Protein AF-A0A7V5LI18-F1 (afdb_monomer_lite)

InterPro domains:
  IPR000246 Peptidase T2, asparaginase 2 [PF01112] (1-78)
  IPR000246 Peptidase T2, asparaginase 2 [PTHR10188] (1-80)
  IPR029055 Nucleophile aminohydrolases, N-terminal [SSF56235] (1-78)

Secondary structure (DSSP, 8-state):
--EEEE-TTT--EEEEES--S-S-HHHHHHHHHHH-S-SEEETHHHHHHHHHTTPPP--GGGG--HHHHHHHHHHHHH---------

Radius of gyration: 16.04 Å; chains: 1; bounding box: 34×25×41 Å

Sequence (87 aa):
MDAGLMGGSDLSSGAVAAIQNVSHPIEVADLVRTKIQHHLLVGQGATDFAREQGIPKVETIDLLVGREKERYLKLKKHGSVRIKKFF

Structure (mmCIF, N/CA/C/O backbone):
data_AF-A0A7V5LI18-F1
#
_entry.id   AF-A0A7V5LI18-F1
#
loop_
_atom_site.group_PDB
_atom_site.id
_atom_site.type_symbol
_atom_site.label_atom_id
_atom_site.label_alt_id
_atom_site.label_comp_id
_atom_site.label_asym_id
_atom_site.label_entity_id
_atom_site.label_seq_id
_atom_site.pdbx_PDB_ins_code
_atom_site.Cartn_x
_atom_site.Cartn_y
_atom_site.Cartn_z
_atom_site.occupancy
_atom_site.B_iso_or_equiv
_atom_site.auth_seq_id
_atom_site.auth_comp_id
_atom_site.auth_asym_id
_atom_site.auth_atom_id
_atom_site.pdbx_PDB_model_num
ATOM 1 N N . MET A 1 1 ? -4.682 0.263 4.280 1.00 96.75 1 MET A N 1
ATOM 2 C CA . MET A 1 1 ? -4.125 -1.105 4.352 1.00 96.75 1 MET A CA 1
ATOM 3 C C . MET A 1 1 ? -2.690 -1.065 3.863 1.00 96.75 1 MET A C 1
ATOM 5 O O . MET A 1 1 ? -2.333 -0.093 3.207 1.00 96.75 1 MET A O 1
ATOM 9 N N . ASP A 1 2 ? -1.903 -2.094 4.172 1.00 98.31 2 ASP A N 1
ATOM 10 C CA . ASP A 1 2 ? -0.494 -2.208 3.782 1.00 98.31 2 ASP A CA 1
ATOM 11 C C . ASP A 1 2 ? -0.241 -3.624 3.245 1.00 98.31 2 ASP A C 1
ATOM 13 O O . ASP A 1 2 ? -0.834 -4.583 3.746 1.00 98.31 2 ASP A O 1
ATOM 17 N N . ALA A 1 3 ? 0.602 -3.761 2.225 1.00 98.56 3 ALA A N 1
ATOM 18 C CA . ALA A 1 3 ? 0.989 -5.050 1.656 1.00 98.56 3 ALA A CA 1
ATOM 19 C C . ALA A 1 3 ? 2.363 -4.967 0.984 1.00 98.56 3 ALA A C 1
ATOM 21 O O . ALA A 1 3 ? 2.756 -3.915 0.486 1.00 98.56 3 ALA A O 1
ATOM 22 N N . GLY A 1 4 ? 3.077 -6.090 0.937 1.00 98.06 4 GLY A N 1
ATOM 23 C CA . GLY A 1 4 ? 4.361 -6.207 0.252 1.00 98.06 4 GLY A CA 1
ATOM 24 C C . GLY A 1 4 ? 4.574 -7.615 -0.289 1.00 98.06 4 GLY A C 1
ATOM 25 O O . GLY A 1 4 ? 4.121 -8.587 0.315 1.00 98.06 4 GLY A O 1
ATOM 26 N N . LEU A 1 5 ? 5.253 -7.704 -1.431 1.00 97.12 5 LEU A N 1
ATOM 27 C CA . LEU A 1 5 ? 5.586 -8.945 -2.123 1.00 97.12 5 LEU A CA 1
ATOM 28 C C . LEU A 1 5 ? 7.041 -8.895 -2.600 1.00 97.12 5 LEU A C 1
ATOM 30 O O . LEU A 1 5 ? 7.495 -7.878 -3.126 1.00 97.12 5 LEU A O 1
ATOM 34 N N . MET A 1 6 ? 7.761 -10.005 -2.432 1.00 97.69 6 MET A N 1
ATOM 35 C CA . MET A 1 6 ? 9.137 -10.173 -2.898 1.00 97.69 6 MET A CA 1
ATOM 36 C C . MET A 1 6 ? 9.279 -11.497 -3.652 1.00 97.69 6 MET A C 1
ATOM 38 O O . MET A 1 6 ? 8.909 -12.553 -3.137 1.00 97.69 6 MET A O 1
ATOM 42 N N . GLY A 1 7 ? 9.830 -11.437 -4.861 1.00 96.38 7 GLY A N 1
ATOM 43 C CA . GLY A 1 7 ? 10.260 -12.603 -5.621 1.00 96.38 7 GLY A CA 1
ATOM 44 C C . GLY A 1 7 ? 11.611 -13.099 -5.111 1.00 96.38 7 GLY A C 1
ATOM 45 O O . GLY A 1 7 ? 12.608 -12.387 -5.178 1.00 96.38 7 GLY A O 1
ATOM 46 N N . GLY A 1 8 ? 11.671 -14.328 -4.595 1.00 97.06 8 GLY A N 1
ATOM 47 C CA . GLY A 1 8 ? 12.923 -14.900 -4.079 1.00 97.06 8 GLY A CA 1
ATOM 48 C C . GLY A 1 8 ? 13.940 -15.278 -5.164 1.00 97.06 8 GLY A C 1
ATOM 49 O O . GLY A 1 8 ? 15.129 -15.356 -4.880 1.00 97.06 8 GLY A O 1
ATOM 50 N N . SER A 1 9 ? 13.486 -15.507 -6.400 1.00 97.25 9 SER A N 1
ATOM 51 C CA . SER A 1 9 ? 14.331 -15.932 -7.524 1.00 97.25 9 SER A CA 1
ATOM 52 C C . SER A 1 9 ? 15.102 -14.790 -8.184 1.00 97.25 9 SER A C 1
ATOM 54 O O . SER A 1 9 ? 16.202 -15.010 -8.678 1.00 97.2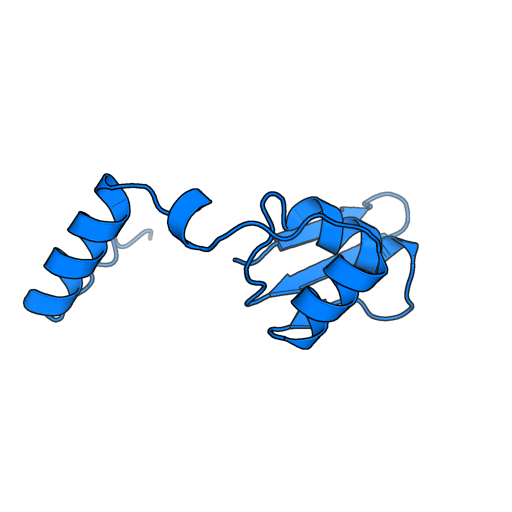5 9 SER A O 1
ATOM 56 N N . ASP A 1 10 ? 14.522 -13.590 -8.220 1.00 95.50 10 ASP A N 1
ATOM 57 C CA . ASP A 1 10 ? 15.069 -12.413 -8.907 1.00 95.50 10 ASP A CA 1
ATOM 58 C C . ASP A 1 10 ? 15.276 -11.211 -7.972 1.00 95.50 10 ASP A C 1
ATOM 60 O O . ASP A 1 10 ? 15.724 -10.155 -8.413 1.00 95.50 10 ASP A O 1
ATOM 64 N N . LEU A 1 11 ? 14.953 -11.370 -6.683 1.00 95.62 11 LEU A N 1
ATOM 65 C CA . LEU A 1 11 ? 14.983 -10.330 -5.650 1.00 95.62 11 LEU A CA 1
ATOM 66 C C . LEU A 1 11 ? 14.102 -9.108 -5.967 1.00 95.62 11 LEU A C 1
ATOM 68 O O . LEU A 1 11 ? 14.208 -8.080 -5.292 1.00 95.62 11 LEU A O 1
ATOM 72 N N . SER A 1 12 ? 13.207 -9.209 -6.957 1.00 96.88 12 SER A N 1
ATOM 73 C CA . SER A 1 12 ? 12.258 -8.145 -7.275 1.00 96.88 12 SER A CA 1
ATOM 74 C C . SER A 1 12 ? 11.292 -7.950 -6.107 1.00 96.88 12 SER A C 1
ATOM 76 O O . SER A 1 12 ? 10.875 -8.906 -5.451 1.00 96.88 12 SER A O 1
ATOM 78 N N . SER A 1 13 ? 10.923 -6.706 -5.814 1.00 97.69 13 SER A N 1
ATOM 79 C CA . SER A 1 13 ? 10.005 -6.407 -4.713 1.00 97.69 13 SER A CA 1
ATOM 80 C C . SER A 1 13 ? 9.113 -5.217 -5.016 1.00 97.69 13 SER A C 1
ATOM 82 O O . SER A 1 13 ? 9.515 -4.292 -5.722 1.00 97.69 13 SER A O 1
ATOM 84 N N . GLY A 1 14 ? 7.908 -5.253 -4.457 1.00 98.38 14 GLY A N 1
ATOM 85 C CA . GLY A 1 14 ? 6.945 -4.166 -4.525 1.00 98.38 14 GLY A CA 1
ATOM 86 C C . GLY A 1 14 ? 6.064 -4.141 -3.285 1.00 98.38 14 GLY A C 1
ATOM 87 O O . GLY A 1 14 ? 5.775 -5.177 -2.681 1.00 98.38 14 GLY A O 1
ATOM 88 N N . ALA A 1 15 ? 5.671 -2.942 -2.875 1.00 98.69 15 ALA A N 1
ATOM 89 C CA . ALA A 1 15 ? 4.913 -2.710 -1.663 1.00 98.69 15 ALA A CA 1
ATOM 90 C C . ALA A 1 15 ? 4.011 -1.481 -1.784 1.00 98.69 15 ALA A C 1
ATOM 92 O O . ALA A 1 15 ? 4.288 -0.525 -2.514 1.00 98.69 15 ALA A O 1
ATOM 93 N N . VAL A 1 16 ? 2.935 -1.503 -1.006 1.00 98.62 16 VAL A N 1
ATOM 94 C CA . VAL A 1 16 ? 2.031 -0.377 -0.805 1.00 98.62 16 VAL A CA 1
ATOM 95 C C . VAL A 1 16 ? 1.760 -0.190 0.679 1.00 98.62 16 VAL A C 1
ATOM 97 O O . VAL A 1 16 ? 1.594 -1.162 1.416 1.00 98.62 16 VAL A O 1
ATOM 100 N N . ALA A 1 17 ? 1.680 1.061 1.117 1.00 98.56 17 ALA A N 1
ATOM 101 C CA . ALA A 1 17 ? 1.303 1.405 2.482 1.00 98.56 17 ALA A CA 1
ATOM 102 C C . ALA A 1 17 ? 0.253 2.516 2.506 1.00 98.56 17 ALA A C 1
ATOM 104 O O . ALA A 1 17 ? 0.142 3.308 1.573 1.00 98.56 17 ALA A O 1
ATOM 105 N N . ALA A 1 18 ? -0.543 2.576 3.568 1.00 97.94 18 ALA A N 1
ATOM 106 C CA . ALA A 1 18 ? -1.657 3.500 3.748 1.00 97.94 18 ALA A CA 1
ATOM 107 C C . ALA A 1 18 ? -2.618 3.567 2.541 1.00 97.94 18 ALA A C 1
ATOM 109 O O . A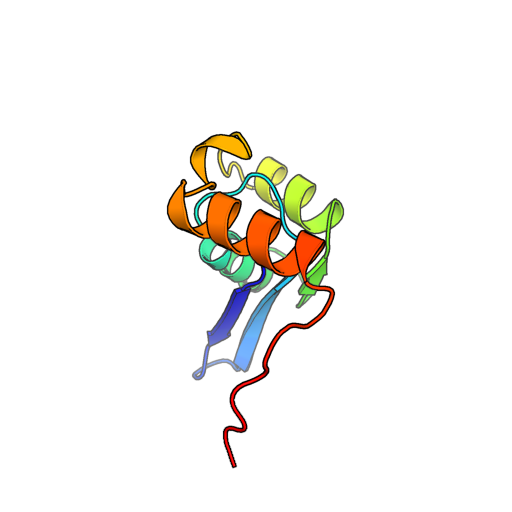LA A 1 18 ? -3.313 4.570 2.366 1.00 97.94 18 ALA A O 1
ATOM 110 N N . ILE A 1 19 ? -2.687 2.504 1.727 1.00 98.06 19 ILE A N 1
ATOM 111 C CA . ILE A 1 19 ? -3.554 2.463 0.548 1.00 98.06 19 ILE A CA 1
ATOM 112 C C . ILE A 1 19 ? -5.014 2.382 0.994 1.00 98.06 19 ILE A C 1
ATOM 114 O O . ILE A 1 19 ? -5.342 1.701 1.979 1.00 98.06 19 ILE A O 1
ATOM 118 N N . GLN A 1 20 ? -5.887 3.090 0.286 1.00 97.62 20 GLN A N 1
ATOM 119 C CA . GLN A 1 20 ? -7.314 3.161 0.588 1.00 97.62 20 GLN A CA 1
ATOM 120 C C . GLN A 1 20 ? -8.139 2.676 -0.599 1.00 97.62 20 GLN A C 1
ATOM 122 O O . GLN A 1 20 ? -7.668 2.689 -1.730 1.00 97.62 20 GLN A O 1
ATOM 127 N N . ASN A 1 21 ? -9.379 2.262 -0.330 1.00 97.50 21 ASN A N 1
ATOM 128 C CA . ASN A 1 21 ? -10.373 1.957 -1.364 1.00 97.50 21 ASN A CA 1
ATOM 129 C C . ASN A 1 21 ? -9.956 0.878 -2.383 1.00 97.50 21 ASN A C 1
ATOM 131 O O . ASN A 1 21 ? -10.411 0.898 -3.523 1.00 97.50 21 ASN A O 1
ATOM 135 N N . VAL A 1 22 ? -9.129 -0.082 -1.963 1.00 97.69 22 VAL A N 1
ATOM 136 C CA . VAL A 1 22 ? -8.672 -1.219 -2.777 1.00 97.69 22 VAL A CA 1
ATOM 137 C C . VAL A 1 22 ? -8.972 -2.511 -2.028 1.00 97.69 22 VAL A C 1
ATOM 139 O O . VAL A 1 22 ? -8.557 -2.641 -0.882 1.00 97.69 22 VAL A O 1
ATOM 142 N N . SER A 1 23 ? -9.652 -3.469 -2.664 1.00 97.25 23 SER A N 1
ATOM 143 C CA . SER A 1 23 ? -9.993 -4.761 -2.038 1.00 97.25 23 SER A CA 1
ATOM 144 C C . SER A 1 23 ? -8.765 -5.636 -1.775 1.00 97.25 23 SER A C 1
ATOM 146 O O . SER A 1 23 ? -8.639 -6.227 -0.704 1.00 97.25 23 SER A O 1
ATOM 148 N N . HIS A 1 24 ? -7.822 -5.677 -2.723 1.00 97.62 24 HIS A N 1
ATOM 149 C CA . HIS A 1 24 ? -6.644 -6.547 -2.661 1.00 97.62 24 HIS A CA 1
ATOM 150 C C . HIS A 1 24 ? -5.342 -5.738 -2.793 1.00 97.62 24 HIS A C 1
ATOM 152 O O . HIS A 1 24 ? -4.748 -5.671 -3.867 1.00 97.62 24 HIS A O 1
ATOM 158 N N . PRO A 1 25 ? -4.843 -5.123 -1.703 1.00 98.12 25 PRO A N 1
ATOM 159 C CA . PRO A 1 25 ? -3.590 -4.359 -1.720 1.00 98.12 25 PRO A CA 1
ATOM 160 C C . PRO A 1 25 ? -2.375 -5.127 -2.257 1.00 98.12 25 PRO A C 1
ATOM 162 O O . PRO A 1 25 ? -1.457 -4.518 -2.798 1.00 98.12 25 PRO A O 1
ATOM 165 N N . ILE A 1 26 ? -2.366 -6.458 -2.125 1.00 98.38 26 ILE A N 1
ATOM 166 C CA . ILE A 1 26 ? -1.271 -7.306 -2.605 1.00 98.38 26 ILE A CA 1
ATOM 167 C C . ILE A 1 26 ? -1.156 -7.322 -4.136 1.00 98.38 26 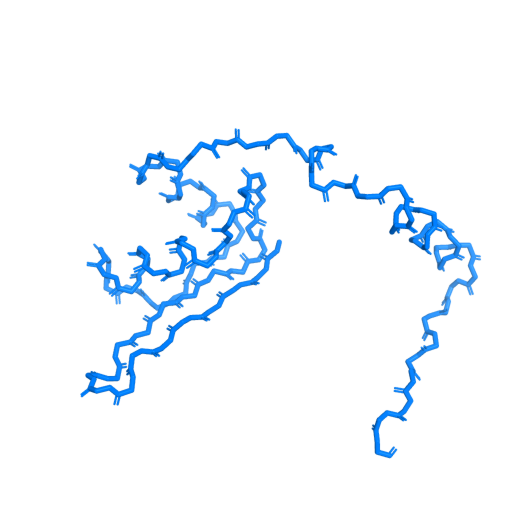ILE A C 1
ATOM 169 O O . ILE A 1 26 ? -0.047 -7.385 -4.653 1.00 98.38 26 ILE A O 1
ATOM 173 N N . GLU A 1 27 ? -2.269 -7.181 -4.863 1.00 98.12 27 GLU A N 1
ATOM 174 C CA . GLU A 1 27 ? -2.255 -7.065 -6.328 1.00 98.12 27 GLU A CA 1
ATOM 175 C C . GLU A 1 27 ? -1.583 -5.753 -6.753 1.00 98.12 27 GLU A C 1
ATOM 177 O O . GLU A 1 27 ? -0.775 -5.728 -7.677 1.00 98.12 27 GLU A O 1
ATOM 182 N N . VAL A 1 28 ? -1.839 -4.663 -6.019 1.00 98.25 28 VAL A N 1
ATOM 183 C CA . VAL A 1 28 ? -1.175 -3.373 -6.261 1.00 98.25 28 VAL A CA 1
ATOM 184 C C . VAL A 1 28 ? 0.316 -3.453 -5.932 1.00 98.25 28 VAL A C 1
ATOM 186 O O . VAL A 1 28 ? 1.129 -2.910 -6.672 1.00 98.25 28 VAL A O 1
ATOM 189 N N . ALA A 1 29 ? 0.699 -4.159 -4.865 1.00 98.44 29 ALA A N 1
ATOM 190 C CA . ALA A 1 29 ? 2.107 -4.396 -4.544 1.00 98.44 29 ALA A CA 1
ATOM 191 C C . ALA A 1 29 ? 2.835 -5.178 -5.658 1.00 98.44 29 ALA A C 1
ATOM 193 O O . ALA A 1 29 ? 3.975 -4.852 -5.989 1.00 98.44 29 ALA A O 1
ATOM 194 N N . ASP A 1 30 ? 2.177 -6.155 -6.288 1.00 98.12 30 ASP A N 1
ATOM 195 C CA . ASP A 1 30 ? 2.741 -6.875 -7.436 1.00 98.12 30 ASP A CA 1
ATOM 196 C C . ASP A 1 30 ? 2.839 -5.998 -8.699 1.00 98.12 30 ASP A C 1
ATOM 198 O O . ASP A 1 30 ? 3.814 -6.068 -9.451 1.00 98.12 30 ASP A O 1
ATOM 202 N N . LEU A 1 31 ? 1.879 -5.092 -8.907 1.00 98.19 31 LEU A N 1
ATOM 203 C CA . LEU A 1 31 ? 1.958 -4.081 -9.966 1.00 98.19 31 LEU A CA 1
ATOM 204 C C . LEU A 1 31 ? 3.109 -3.098 -9.730 1.00 98.19 31 LEU A C 1
ATOM 206 O O . LEU A 1 31 ? 3.827 -2.777 -10.671 1.00 98.19 31 LEU A O 1
ATOM 210 N N . VAL A 1 32 ? 3.347 -2.670 -8.486 1.00 98.12 32 VAL A N 1
ATOM 211 C CA . VAL A 1 32 ? 4.524 -1.856 -8.132 1.00 98.12 32 VAL A CA 1
ATOM 212 C C . VAL A 1 32 ? 5.810 -2.592 -8.520 1.00 98.12 32 VAL A C 1
ATOM 214 O O . VAL A 1 32 ? 6.660 -2.020 -9.194 1.00 98.12 32 VAL A O 1
ATOM 217 N N . ARG A 1 33 ? 5.908 -3.885 -8.189 1.00 97.50 33 ARG A N 1
ATOM 218 C CA . ARG A 1 33 ? 7.064 -4.734 -8.520 1.00 97.50 33 ARG A CA 1
ATOM 219 C C . ARG A 1 33 ? 7.305 -4.882 -10.026 1.00 97.50 33 ARG A C 1
ATOM 221 O O . ARG A 1 33 ? 8.451 -4.987 -10.450 1.00 97.50 33 ARG A O 1
ATOM 228 N N . THR A 1 34 ? 6.240 -4.966 -10.824 1.00 97.31 34 THR A N 1
ATOM 229 C CA . THR A 1 34 ? 6.320 -5.378 -12.240 1.00 97.31 34 THR A CA 1
ATOM 230 C C . THR A 1 34 ? 6.172 -4.240 -13.247 1.00 97.31 34 THR A C 1
ATOM 232 O O . THR A 1 34 ? 6.516 -4.427 -14.415 1.00 97.31 34 THR A O 1
ATOM 235 N N . LYS A 1 35 ? 5.647 -3.076 -12.844 1.00 97.44 35 LYS A N 1
ATOM 236 C CA . LYS A 1 35 ? 5.290 -1.983 -13.769 1.00 97.44 35 LYS A CA 1
ATOM 237 C C . LYS A 1 35 ? 6.113 -0.714 -13.598 1.00 97.44 35 LYS A C 1
ATOM 239 O O . LYS A 1 35 ? 6.141 0.090 -14.526 1.00 97.44 35 LYS A O 1
ATOM 244 N N . ILE A 1 36 ? 6.767 -0.514 -12.456 1.00 96.12 36 ILE A N 1
ATOM 245 C CA . ILE A 1 36 ? 7.517 0.714 -12.164 1.00 96.12 36 ILE A CA 1
ATOM 246 C C . ILE A 1 36 ? 8.879 0.403 -11.541 1.00 96.12 36 ILE A C 1
ATOM 248 O O . ILE A 1 36 ? 9.138 -0.707 -11.096 1.00 96.12 36 ILE A O 1
ATOM 252 N N . GLN A 1 37 ? 9.767 1.400 -11.516 1.00 94.94 37 GLN A N 1
ATOM 253 C CA . GLN A 1 37 ? 11.117 1.264 -10.946 1.00 94.94 37 GLN A CA 1
ATOM 254 C C . GLN A 1 37 ? 11.164 1.448 -9.419 1.00 94.94 37 GLN A C 1
ATOM 256 O O . GLN A 1 37 ? 12.204 1.239 -8.802 1.00 94.94 37 GLN A O 1
ATOM 261 N N . HIS A 1 38 ? 10.070 1.897 -8.801 1.00 95.25 38 HIS A N 1
ATOM 262 C CA . HIS A 1 38 ? 9.997 2.134 -7.360 1.00 95.25 38 HIS A CA 1
ATOM 263 C C . HIS A 1 38 ? 9.525 0.882 -6.615 1.00 95.25 38 HIS A C 1
ATOM 265 O O . HIS A 1 38 ? 8.720 0.119 -7.133 1.00 95.25 38 HIS A O 1
ATOM 271 N N . HIS A 1 39 ? 9.965 0.714 -5.365 1.00 96.19 39 HIS A N 1
ATOM 272 C CA . HIS A 1 39 ? 9.619 -0.456 -4.547 1.00 96.19 39 HIS A CA 1
ATOM 273 C C . HIS A 1 39 ? 8.437 -0.237 -3.598 1.00 96.19 39 HIS A C 1
ATOM 275 O O . HIS A 1 39 ? 7.816 -1.204 -3.172 1.00 96.19 39 HIS A O 1
ATOM 281 N N . LEU A 1 40 ? 8.128 1.008 -3.227 1.00 98.31 40 LEU A N 1
ATOM 282 C CA . LEU A 1 40 ? 7.090 1.325 -2.246 1.00 98.31 40 LEU A CA 1
ATOM 283 C C . LEU A 1 40 ? 6.325 2.579 -2.662 1.00 98.31 40 LEU A C 1
ATOM 285 O O . LEU A 1 40 ? 6.927 3.634 -2.857 1.00 98.31 40 LEU A O 1
ATOM 289 N N . LEU A 1 41 ? 4.998 2.474 -2.718 1.00 98.38 41 LEU A N 1
ATOM 290 C CA . LEU A 1 41 ? 4.094 3.620 -2.825 1.00 98.38 41 LEU A CA 1
ATOM 291 C C . LEU A 1 41 ? 3.271 3.767 -1.546 1.00 98.38 41 LEU A C 1
ATOM 293 O O . LEU A 1 41 ? 2.872 2.777 -0.936 1.00 98.38 41 LEU A O 1
ATOM 297 N N . VAL A 1 42 ? 2.993 5.006 -1.136 1.00 98.38 42 VAL A N 1
ATOM 298 C CA . VAL A 1 42 ? 2.311 5.280 0.137 1.00 98.38 42 VAL A CA 1
ATOM 299 C C . VAL A 1 42 ? 1.146 6.249 -0.043 1.00 98.38 42 VAL A C 1
ATOM 301 O O . VAL A 1 42 ? 1.253 7.249 -0.753 1.00 98.38 42 VAL A O 1
ATOM 304 N N . GLY A 1 43 ? 0.037 5.971 0.641 1.00 97.81 43 GLY A N 1
ATOM 305 C CA . GLY A 1 43 ? -1.107 6.868 0.757 1.00 97.81 43 GLY A CA 1
ATOM 306 C C . GLY A 1 43 ? -1.787 7.129 -0.583 1.00 97.81 43 GLY A C 1
ATOM 307 O O . GLY A 1 43 ? -2.048 6.202 -1.349 1.00 97.81 43 GLY A O 1
ATOM 308 N N . GLN A 1 44 ? -2.069 8.404 -0.865 1.00 97.50 44 GLN A N 1
ATOM 309 C CA . GLN A 1 44 ? -2.799 8.809 -2.067 1.00 97.50 44 GLN A CA 1
ATOM 310 C C . GLN A 1 44 ? -2.094 8.368 -3.356 1.00 97.50 44 GLN A C 1
ATOM 312 O O . GLN A 1 44 ? -2.757 7.864 -4.254 1.00 97.50 44 GLN A O 1
ATOM 317 N N . GLY A 1 45 ? -0.760 8.451 -3.412 1.00 97.25 45 GLY A N 1
ATOM 318 C CA . GLY A 1 45 ? -0.002 8.019 -4.589 1.00 97.25 45 GLY A CA 1
ATOM 319 C C . GLY A 1 45 ? -0.155 6.524 -4.891 1.00 97.25 45 GLY A C 1
ATOM 320 O O . GLY A 1 45 ? -0.205 6.137 -6.054 1.00 97.25 45 GLY A O 1
ATOM 321 N N . ALA A 1 46 ? -0.305 5.679 -3.864 1.00 98.12 46 ALA A N 1
ATOM 322 C CA . ALA A 1 46 ? -0.587 4.255 -4.059 1.00 98.12 46 ALA A CA 1
ATOM 323 C C . ALA A 1 46 ? -2.009 4.020 -4.597 1.00 98.12 46 ALA A C 1
ATOM 325 O O . ALA A 1 46 ? -2.212 3.171 -5.464 1.00 98.12 46 ALA A O 1
ATOM 326 N N . THR A 1 47 ? -2.988 4.783 -4.101 1.00 97.69 47 THR A N 1
ATOM 327 C CA . THR A 1 47 ? -4.385 4.710 -4.555 1.00 97.69 47 THR A CA 1
ATOM 328 C C . THR A 1 47 ? -4.536 5.198 -5.999 1.00 97.69 47 THR A C 1
ATOM 330 O O . THR A 1 47 ? -5.232 4.566 -6.793 1.00 97.69 47 THR A O 1
ATOM 333 N N . ASP A 1 48 ? -3.863 6.292 -6.361 1.00 97.88 48 ASP A N 1
ATOM 334 C CA . ASP A 1 48 ? -3.882 6.831 -7.723 1.00 97.88 48 ASP A CA 1
ATOM 335 C C . ASP A 1 48 ? -3.223 5.864 -8.704 1.00 97.88 48 ASP A C 1
ATOM 337 O O . ASP A 1 48 ? -3.809 5.560 -9.742 1.00 97.88 48 ASP A O 1
ATOM 341 N N . PHE A 1 49 ? -2.078 5.289 -8.325 1.00 98.12 49 PHE A N 1
ATOM 342 C CA . PHE A 1 49 ? -1.427 4.242 -9.103 1.00 98.12 49 PHE A CA 1
ATOM 343 C C . PHE A 1 49 ? -2.341 3.027 -9.309 1.00 98.12 49 PHE A C 1
ATOM 345 O O . PHE A 1 49 ? -2.488 2.555 -10.432 1.00 98.12 49 PHE A O 1
ATOM 352 N N . ALA A 1 50 ? -3.019 2.541 -8.262 1.00 97.94 50 ALA A N 1
ATOM 353 C CA . ALA A 1 50 ? -3.955 1.421 -8.390 1.00 97.94 50 ALA A CA 1
ATOM 354 C C . ALA A 1 50 ? -5.065 1.715 -9.417 1.00 97.94 50 ALA A C 1
ATOM 356 O O . ALA A 1 50 ? -5.368 0.873 -10.263 1.00 97.94 50 ALA A O 1
ATOM 357 N N . ARG A 1 51 ? -5.622 2.933 -9.388 1.00 97.62 51 ARG A N 1
ATOM 358 C CA . ARG A 1 51 ? -6.628 3.390 -10.357 1.00 97.62 51 ARG A CA 1
ATOM 359 C C . ARG A 1 51 ? -6.073 3.433 -11.782 1.00 97.62 51 ARG A C 1
ATOM 361 O O . ARG A 1 51 ? -6.754 2.993 -12.703 1.00 97.62 51 ARG A O 1
ATOM 368 N N . GLU A 1 52 ? -4.856 3.938 -11.970 1.00 97.94 52 GLU A N 1
ATOM 369 C CA . GLU A 1 52 ? -4.184 3.979 -13.277 1.00 97.94 52 GLU A CA 1
ATOM 370 C C . GLU A 1 52 ? -3.895 2.581 -13.838 1.00 97.94 52 GLU A C 1
ATOM 372 O O . GLU A 1 52 ? -3.965 2.378 -15.047 1.00 97.94 52 GLU A O 1
ATOM 377 N N . GLN A 1 53 ? -3.634 1.600 -12.969 1.00 97.94 53 GLN A N 1
ATOM 378 C CA . GLN A 1 53 ? -3.470 0.194 -13.352 1.00 97.94 53 GLN A CA 1
ATOM 379 C C . GLN A 1 53 ? -4.804 -0.554 -13.554 1.00 97.94 53 GLN A C 1
ATOM 381 O O . GLN A 1 53 ? -4.796 -1.755 -13.818 1.00 97.94 53 GLN A O 1
ATOM 386 N N . GLY A 1 54 ? -5.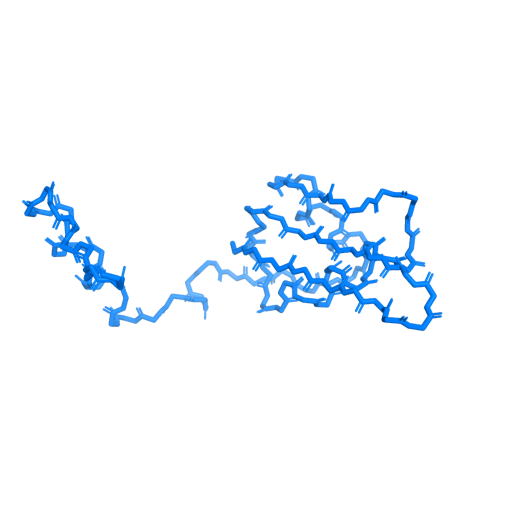951 0.126 -13.444 1.00 97.44 54 GLY A N 1
ATOM 387 C CA . GLY A 1 54 ? -7.273 -0.457 -13.691 1.00 97.44 54 GLY A CA 1
ATOM 388 C C . GLY A 1 54 ? -7.864 -1.252 -12.522 1.00 97.44 54 GLY A C 1
ATOM 389 O O . GLY A 1 54 ? -8.842 -1.973 -12.716 1.00 97.44 54 GLY A O 1
ATOM 390 N N . ILE A 1 55 ? -7.311 -1.125 -11.311 1.00 97.69 55 ILE A N 1
ATOM 391 C CA . ILE A 1 55 ? -7.880 -1.754 -10.114 1.00 97.69 55 ILE A CA 1
ATOM 392 C C . ILE A 1 55 ? -9.181 -1.029 -9.732 1.00 97.69 55 ILE A C 1
ATOM 394 O O . ILE A 1 55 ? -9.179 0.200 -9.593 1.00 97.69 55 ILE A O 1
ATOM 398 N N . PRO A 1 56 ? -10.302 -1.753 -9.546 1.00 95.50 56 PRO A N 1
ATOM 399 C CA . PRO A 1 56 ? -11.570 -1.133 -9.201 1.00 95.50 56 PRO A CA 1
ATOM 400 C C . PRO A 1 56 ? -11.510 -0.513 -7.804 1.00 95.50 56 PRO A C 1
ATOM 402 O O . PRO A 1 56 ? -11.078 -1.140 -6.832 1.00 95.50 56 PRO A O 1
ATOM 405 N N . LYS A 1 57 ? -12.000 0.723 -7.705 1.00 96.25 57 LYS A N 1
ATOM 406 C CA . LYS A 1 57 ? -12.205 1.397 -6.426 1.00 96.25 57 LYS A CA 1
ATOM 407 C C . LYS A 1 57 ? -13.381 0.746 -5.694 1.00 96.25 57 LYS A C 1
ATOM 409 O O . LYS A 1 57 ? -14.452 0.595 -6.275 1.00 96.25 57 LYS A O 1
ATOM 414 N N . VAL A 1 58 ? -13.193 0.433 -4.416 1.00 97.12 58 VAL A N 1
ATOM 415 C CA . VAL A 1 58 ? -14.268 0.003 -3.505 1.00 97.12 58 VAL A CA 1
ATOM 416 C C . VAL A 1 58 ? -14.540 1.066 -2.452 1.00 97.12 58 VAL A C 1
ATOM 418 O O . VAL A 1 58 ? -13.647 1.840 -2.087 1.00 97.12 58 VAL A O 1
ATOM 421 N N . GLU A 1 59 ? -15.758 1.114 -1.926 1.00 96.56 59 GLU A N 1
ATOM 422 C CA . GLU A 1 59 ? -16.067 2.049 -0.856 1.00 96.56 59 GLU A CA 1
ATOM 423 C C . GLU A 1 59 ? -15.481 1.555 0.466 1.00 96.56 59 GLU A C 1
ATOM 425 O O . GLU A 1 59 ? -15.340 0.361 0.728 1.00 96.56 59 GLU A O 1
ATOM 430 N N . THR A 1 60 ? -15.118 2.489 1.345 1.00 93.50 60 THR A N 1
ATOM 431 C CA . THR A 1 60 ? -14.514 2.134 2.640 1.00 93.50 60 THR A CA 1
ATOM 432 C C . THR A 1 60 ? -15.446 1.251 3.471 1.00 93.50 60 THR A C 1
ATOM 434 O O . THR A 1 60 ? -14.981 0.427 4.255 1.00 93.50 60 THR A O 1
ATOM 437 N N . ILE A 1 61 ? -16.762 1.405 3.296 1.00 94.62 61 ILE A N 1
ATOM 438 C CA . ILE A 1 61 ? -17.761 0.602 3.999 1.00 94.62 61 ILE A CA 1
ATOM 439 C C . ILE A 1 61 ? -17.717 -0.876 3.598 1.00 94.62 61 ILE A C 1
ATOM 441 O O . ILE A 1 61 ? -17.914 -1.722 4.466 1.00 94.62 61 ILE A O 1
ATOM 445 N N . ASP A 1 62 ? -17.366 -1.185 2.348 1.00 94.81 62 ASP A N 1
ATOM 446 C CA . ASP A 1 62 ? -17.276 -2.560 1.838 1.00 94.81 62 ASP A CA 1
ATOM 447 C C . ASP A 1 62 ? -16.133 -3.336 2.511 1.00 94.81 62 ASP A C 1
ATOM 449 O O . ASP A 1 62 ? -16.170 -4.558 2.634 1.00 94.81 62 ASP A O 1
ATOM 453 N N . LEU A 1 63 ? -15.122 -2.611 3.002 1.00 95.06 63 LEU A N 1
ATOM 454 C CA . LEU A 1 63 ? -13.956 -3.153 3.701 1.00 95.06 63 LEU A CA 1
ATOM 455 C C . LEU A 1 63 ? -14.150 -3.233 5.226 1.00 95.06 63 LEU A C 1
ATOM 457 O O . LEU A 1 63 ? -13.320 -3.810 5.934 1.00 95.06 63 LEU A O 1
ATOM 461 N N . LEU A 1 64 ? -15.212 -2.626 5.764 1.00 94.69 64 LEU A N 1
ATOM 462 C CA . LEU A 1 64 ? -15.443 -2.530 7.203 1.00 94.69 64 LEU A CA 1
ATOM 463 C C . LEU A 1 64 ? -16.318 -3.674 7.714 1.00 94.69 64 LEU A C 1
ATOM 465 O O . LEU A 1 64 ? -17.512 -3.753 7.447 1.00 94.69 64 LEU A O 1
ATOM 469 N N . VAL A 1 65 ? -15.745 -4.498 8.589 1.00 94.38 65 VAL A N 1
ATOM 470 C CA . VAL A 1 65 ? -16.498 -5.518 9.326 1.00 94.38 65 VAL A CA 1
ATOM 471 C C . VAL A 1 65 ? -17.032 -4.927 10.633 1.00 94.38 65 VAL A C 1
ATOM 473 O O . VAL A 1 65 ? -16.276 -4.329 11.406 1.00 94.38 65 VAL A O 1
ATOM 476 N N . GLY A 1 66 ? -18.320 -5.150 10.930 1.00 93.19 66 GLY A N 1
ATOM 477 C CA . GLY A 1 66 ? -18.985 -4.627 12.135 1.00 93.19 66 GLY A CA 1
ATOM 478 C C . GLY A 1 66 ? -18.216 -4.906 13.433 1.00 93.19 66 GLY A C 1
ATOM 479 O O . GLY A 1 66 ? -18.018 -3.998 14.244 1.00 93.19 66 GLY A O 1
ATOM 480 N N . ARG A 1 67 ? -17.655 -6.118 13.565 1.00 94.69 67 ARG A N 1
ATOM 481 C CA . ARG A 1 67 ? -16.834 -6.522 14.720 1.00 94.69 67 ARG A CA 1
ATOM 482 C C . ARG A 1 67 ? -15.636 -5.592 14.969 1.00 94.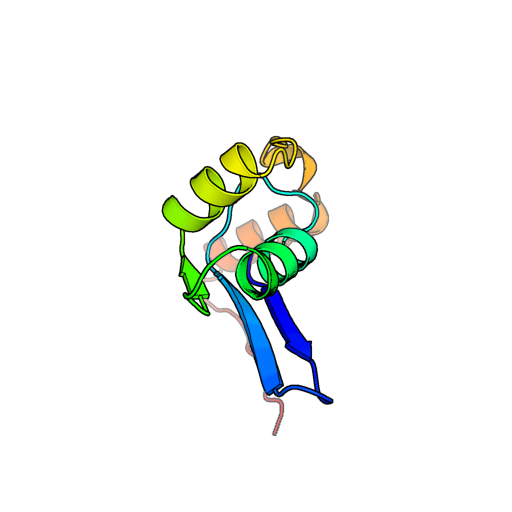69 67 ARG A C 1
ATOM 484 O O . ARG A 1 67 ? -15.335 -5.268 16.116 1.00 94.69 67 ARG A O 1
ATOM 491 N N . GLU A 1 68 ? -14.952 -5.145 13.911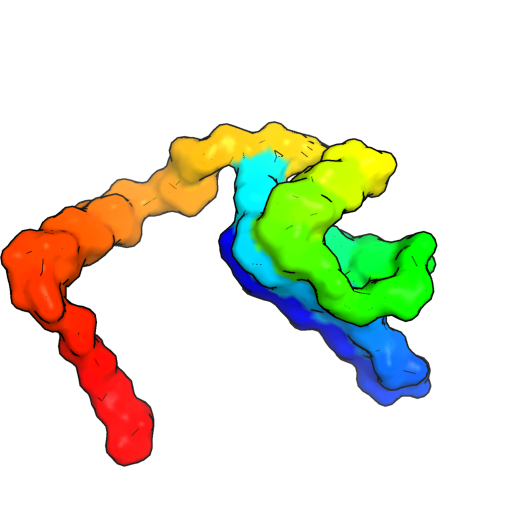 1.00 92.44 68 GLU A N 1
ATOM 492 C CA . GLU A 1 68 ? -13.751 -4.309 14.037 1.00 92.44 68 GLU A CA 1
ATOM 493 C C . GLU A 1 68 ? -14.130 -2.857 14.341 1.00 92.44 68 GLU A C 1
ATOM 495 O O . GLU A 1 68 ? -13.461 -2.202 15.142 1.00 92.44 68 GLU A O 1
ATOM 500 N N . LYS A 1 69 ? -15.252 -2.369 13.791 1.00 91.06 69 LYS A N 1
ATOM 501 C CA . LYS A 1 69 ? -15.801 -1.048 14.136 1.00 91.06 69 LYS A CA 1
ATOM 502 C C . LYS A 1 69 ? -16.153 -0.968 15.622 1.00 91.06 69 LYS A C 1
ATOM 504 O O . LYS A 1 69 ? -15.770 -0.013 16.297 1.00 91.06 69 LYS A O 1
ATOM 509 N N . GLU A 1 70 ? -16.836 -1.979 16.156 1.00 93.25 70 GLU A N 1
ATOM 510 C CA . GLU A 1 70 ? -17.134 -2.061 17.590 1.00 93.25 70 GLU A CA 1
ATOM 511 C C . GLU A 1 70 ? -15.864 -2.114 18.442 1.00 93.25 70 GLU A C 1
ATOM 513 O O . GLU A 1 70 ? -15.760 -1.413 19.455 1.00 93.25 70 GLU A O 1
ATOM 518 N N . ARG A 1 71 ? -14.878 -2.919 18.026 1.00 90.25 71 ARG A N 1
ATOM 519 C CA . ARG A 1 71 ? -13.576 -3.013 18.692 1.00 90.25 71 ARG A CA 1
ATOM 520 C C . ARG A 1 71 ? -12.874 -1.655 18.739 1.00 90.25 71 ARG A C 1
ATOM 522 O O . ARG A 1 71 ? -12.420 -1.254 19.810 1.00 90.25 71 ARG A O 1
ATOM 529 N N . TYR A 1 72 ? -12.837 -0.927 17.624 1.00 89.75 72 TYR A N 1
ATOM 530 C CA . TYR A 1 72 ? -12.275 0.422 17.550 1.00 89.75 72 TYR A CA 1
ATOM 531 C C . TYR A 1 72 ? -12.976 1.391 18.515 1.00 89.75 72 TYR A C 1
ATOM 533 O O . TYR A 1 72 ? -12.310 2.085 19.283 1.00 89.75 72 TYR A O 1
ATOM 541 N N . LEU A 1 73 ? -14.315 1.401 18.552 1.00 92.19 73 LEU A N 1
ATOM 542 C CA . LEU A 1 73 ? -15.083 2.276 19.449 1.00 92.19 73 LEU A CA 1
ATOM 543 C C . LEU A 1 73 ? -14.839 1.964 20.934 1.00 92.19 73 LEU A C 1
ATOM 545 O O . LEU A 1 73 ? -14.745 2.886 21.747 1.00 92.19 73 LEU A O 1
ATOM 549 N N . LYS A 1 74 ? -14.702 0.683 21.299 1.00 90.75 74 LYS A N 1
ATOM 550 C CA . LYS A 1 74 ? -14.345 0.270 22.668 1.00 90.75 74 LYS A CA 1
ATOM 551 C C . LYS A 1 74 ? -12.950 0.768 23.052 1.00 90.75 74 LYS A C 1
ATOM 553 O O . LYS A 1 74 ? -12.797 1.327 24.139 1.00 90.75 74 LYS A O 1
ATOM 558 N N . LEU A 1 75 ? -11.966 0.622 22.162 1.00 89.94 75 LEU A N 1
ATOM 559 C CA . LEU A 1 75 ? -10.590 1.089 22.378 1.00 89.94 75 LEU A CA 1
ATOM 560 C C . LEU A 1 75 ? -10.512 2.616 22.499 1.00 89.94 75 LEU A C 1
ATOM 562 O O . LEU A 1 75 ? -9.861 3.119 23.411 1.00 89.94 75 LEU A O 1
ATOM 566 N N . LYS A 1 76 ? -11.236 3.349 21.643 1.00 88.06 76 LYS A N 1
ATOM 567 C CA . LYS A 1 76 ? -11.304 4.818 21.680 1.00 88.06 76 LYS A CA 1
ATOM 568 C C . LYS A 1 76 ? -11.840 5.346 23.017 1.00 88.06 76 LYS A C 1
ATOM 570 O O . LYS A 1 76 ? -11.358 6.363 23.495 1.00 88.06 76 LYS A O 1
ATOM 575 N N . LYS A 1 77 ? -12.807 4.649 23.631 1.00 88.62 77 LYS A N 1
ATOM 576 C CA . LYS A 1 77 ? -13.370 5.013 24.947 1.00 88.62 77 LYS A CA 1
ATOM 577 C C . LYS A 1 77 ? -12.419 4.745 26.116 1.00 88.62 77 LYS A C 1
ATOM 579 O O . LYS A 1 77 ? -12.410 5.514 27.065 1.00 88.62 77 LYS A O 1
ATOM 584 N N . HIS A 1 78 ? -11.651 3.655 26.064 1.00 80.50 78 HIS A N 1
ATOM 585 C CA . HIS A 1 78 ? -10.819 3.208 27.190 1.00 80.50 78 HIS A CA 1
ATOM 586 C C . HIS A 1 78 ? -9.365 3.703 27.120 1.00 80.50 78 HIS A C 1
ATOM 588 O O . HIS A 1 78 ? -8.587 3.409 28.021 1.00 80.50 78 HIS A O 1
ATOM 594 N N . GLY A 1 79 ? -8.977 4.416 26.054 1.00 72.31 79 GLY A N 1
ATOM 595 C CA . GLY A 1 79 ? -7.672 5.080 25.925 1.00 72.31 79 GLY A CA 1
ATOM 596 C C . GLY A 1 79 ? -6.450 4.155 25.951 1.00 72.31 79 GLY A C 1
ATOM 597 O O . GLY A 1 79 ? -5.325 4.634 26.008 1.00 72.31 79 GLY A O 1
ATOM 598 N N . SER A 1 80 ? -6.636 2.834 25.946 1.00 67.19 80 SER A N 1
ATOM 599 C CA . SER A 1 80 ? -5.556 1.866 26.133 1.00 67.19 80 SER A CA 1
ATOM 600 C C . SER A 1 80 ? -5.759 0.651 25.242 1.00 67.19 80 SER A C 1
ATOM 602 O O . SER A 1 80 ? -6.702 -0.126 25.405 1.00 67.19 80 SER A O 1
ATOM 604 N N . VAL A 1 81 ? -4.833 0.464 24.306 1.00 70.50 81 VAL A N 1
ATOM 605 C CA . VAL A 1 81 ? -4.671 -0.799 23.587 1.00 70.50 81 VAL A CA 1
ATOM 606 C C . VAL A 1 81 ? -3.819 -1.692 24.483 1.00 70.50 81 VAL A C 1
ATOM 608 O O . VAL A 1 81 ? -2.633 -1.434 24.665 1.00 70.50 81 VAL A O 1
ATOM 611 N N . ARG A 1 82 ? -4.406 -2.744 25.070 1.00 65.00 82 ARG A N 1
ATOM 612 C CA . ARG A 1 82 ? -3.599 -3.797 25.705 1.00 65.00 82 ARG A CA 1
ATOM 613 C C . ARG A 1 82 ? -2.851 -4.534 24.602 1.00 65.00 82 ARG A C 1
ATOM 615 O O . ARG A 1 82 ? -3.409 -5.421 23.957 1.00 65.00 82 ARG A O 1
ATOM 622 N N . ILE A 1 83 ? -1.604 -4.141 24.370 1.00 67.44 83 ILE A N 1
ATOM 623 C CA . ILE A 1 83 ? -0.675 -4.916 23.557 1.00 67.44 83 ILE A CA 1
ATOM 624 C C . ILE A 1 83 ? -0.440 -6.212 24.331 1.00 67.44 83 ILE A C 1
ATOM 626 O O . ILE A 1 83 ? 0.060 -6.184 25.457 1.00 67.44 83 ILE A O 1
ATOM 630 N N . LYS A 1 84 ? -0.864 -7.352 23.774 1.00 62.16 84 LYS A N 1
ATOM 631 C CA . LYS A 1 84 ? -0.392 -8.639 24.289 1.00 62.16 84 LYS A CA 1
ATOM 632 C C . LYS A 1 84 ? 1.125 -8.603 24.140 1.00 62.16 84 LYS A C 1
ATOM 634 O O . LYS A 1 84 ? 1.601 -8.442 23.019 1.00 62.16 84 LYS A O 1
ATOM 639 N N . LYS A 1 85 ? 1.866 -8.703 25.246 1.00 52.44 85 LYS A N 1
ATOM 640 C CA . LYS A 1 85 ? 3.297 -8.995 25.180 1.00 52.44 85 LYS A CA 1
ATOM 641 C C . LYS A 1 85 ? 3.436 -10.349 24.492 1.00 52.44 85 LYS A C 1
ATOM 643 O O . LYS A 1 85 ? 3.108 -11.383 25.063 1.00 52.44 85 LYS A O 1
ATOM 648 N N . PHE A 1 86 ? 3.788 -10.300 23.219 1.00 59.41 86 PHE A N 1
ATOM 649 C CA . PHE A 1 86 ? 4.514 -11.373 22.574 1.00 59.41 86 PHE A CA 1
ATOM 650 C C . PHE A 1 86 ? 5.965 -11.098 22.972 1.00 59.41 86 PHE A C 1
ATOM 652 O O . PHE A 1 86 ? 6.376 -9.950 22.824 1.00 59.41 86 PHE A O 1
ATOM 659 N N . PHE A 1 87 ? 6.663 -12.095 23.520 1.00 56.72 87 PHE A N 1
ATOM 660 C CA . PHE A 1 87 ? 7.934 -12.014 24.270 1.00 56.72 87 PHE A CA 1
ATOM 661 C C . PHE A 1 87 ? 7.791 -11.743 25.777 1.00 56.72 87 PHE A C 1
ATOM 663 O O . PHE A 1 87 ? 7.244 -10.689 26.187 1.00 56.72 87 PHE A O 1
#

Organism: Caldithrix abyssi (NCBI:txid187145)

Foldseek 3Di:
DKDKDADPVPRFIFIEEQAAQAPDRHVLRVCRRPPDPDRYDYHPRSNVSCVVVVGDGHDRVVVDDPVVVVVVVVCVVVVDDPDDPPD

pLDDT: mean 92.73, std 10.49, range [52.44, 98.69]